Protein AF-A0A0D3KAD7-F1 (afdb_monomer)

pLDDT: mean 73.99, std 17.7, range [33.69, 91.44]

Solvent-accessible surface area (backbone atoms only — not comparable to full-atom values): 9776 Å² total; per-residue (Å²): 141,80,84,82,77,79,78,76,74,82,75,73,72,75,78,64,85,45,67,92,84,60,73,47,59,70,53,26,68,51,25,70,64,47,46,52,48,43,62,60,50,47,58,55,55,64,54,46,54,60,50,39,62,69,48,49,94,42,83,70,30,54,64,51,33,50,49,48,32,52,49,50,31,54,41,50,44,42,51,51,46,45,50,42,71,73,43,37,57,76,78,41,84,50,73,67,55,49,55,50,53,34,59,60,44,41,59,43,31,25,54,68,37,60,70,69,81,88,82,61,99,68,88,74,86,84,71,64,89,55,75,50,72,3,56,52,30,50,49,38,48,46,34,47,74,76,46,82,24,59,61,50,53,56,50,55,72,72,45,79,78,79,82,132

Radius of gyration: 20.78 Å; Cα contacts (8 Å, |Δi|>4): 165; chains: 1; bounding box: 53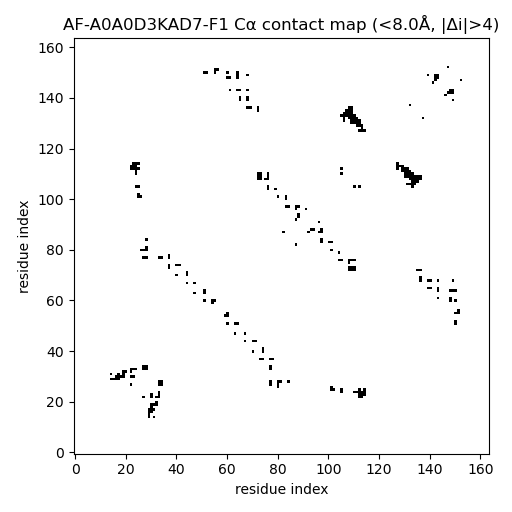×57×66 Å

Mean predicted aligned error: 12.03 Å

Secondary structure (DSSP, 8-state):
------------PPPP---TTS--SSSGGG-HHHHHHHHHHHHHHHHHHHHHHHH-SSTTHHHHHHHHHHHHHHHHHHHHHHHHHHHHHHH---HHHHHHHHHHHHHHH--------SS------SS-SS----HHHHHHHHHHHHSS-HHHHHHHHHSPPPP-

Sequence (164 aa):
MLGRVHARCFRASAPRAGGAHNPEWLAPDHNTWATHINHRIFMPIVYMCPVALVLSPSMLAMPLDLAMGVLIPVHAHCNANMIISDYAHWITKAKWFDTALRMALVPVTGTLTRARPQYASFRFSLIVRAPCPGLTFLGLLNLNLRGPGLTESVKALWRKPAEP

Organism: Emiliania huxleyi (strain CCMP1516) (NCBI:txid280463)

Foldseek 3Di:
DDDDDPPPPPCPDDQDDDPQPDQALLQNVSYPVLVVLLVVLVVLLVVLQVVLLVCPPDPVNLVSLLSCLQSVLSNCSNVVSVVLVVPVCVVPVDPVSSSVSSVVSCQASFDQHQDPPPDDPDPPPPDHDDRNRHPSSVVSVCCSPPNPGPNVVVVVVVDDPDDD

InterPro domains:
  IPR034804 Fumarate reductase/succinate dehydrogenase, transmembrane subunit [G3DSA:1.20.1300.10] (29-159)

Structure (mmCIF, N/CA/C/O backbone):
data_AF-A0A0D3KAD7-F1
#
_entry.id   AF-A0A0D3KAD7-F1
#
loop_
_atom_site.group_PDB
_atom_site.id
_atom_site.type_symbol
_atom_site.label_atom_id
_atom_site.label_alt_id
_atom_site.label_comp_id
_atom_site.label_asym_id
_atom_site.label_entity_id
_atom_site.label_seq_id
_atom_site.pdbx_PDB_ins_code
_atom_site.Cartn_x
_atom_site.Cartn_y
_atom_site.Cartn_z
_atom_site.occupancy
_atom_site.B_iso_or_equiv
_atom_site.auth_seq_id
_atom_site.auth_comp_id
_atom_site.auth_asym_id
_atom_site.auth_atom_id
_atom_site.pdbx_PDB_model_num
ATOM 1 N N . MET A 1 1 ? -12.003 -35.424 -43.581 1.00 45.22 1 MET A N 1
ATOM 2 C CA . MET A 1 1 ? -11.957 -34.087 -42.952 1.00 45.22 1 MET A CA 1
ATOM 3 C C . MET A 1 1 ? -11.691 -34.265 -41.461 1.00 45.22 1 MET A C 1
ATOM 5 O O . MET A 1 1 ? -12.624 -34.546 -40.729 1.00 45.22 1 MET A O 1
ATOM 9 N N . LEU A 1 2 ? -10.438 -34.187 -41.004 1.00 46.06 2 LEU A N 1
ATOM 10 C CA . LEU A 1 2 ? -10.130 -34.122 -39.568 1.00 46.06 2 LEU A CA 1
ATOM 11 C C . LEU A 1 2 ? -9.311 -32.856 -39.317 1.00 46.06 2 LEU A C 1
ATOM 13 O O . LEU A 1 2 ? -8.164 -32.748 -39.751 1.00 46.06 2 LEU A O 1
ATOM 17 N N . GLY A 1 3 ? -9.947 -31.875 -38.678 1.00 45.50 3 GLY A N 1
ATOM 18 C CA . GLY A 1 3 ? -9.338 -30.602 -38.317 1.00 45.50 3 GLY A CA 1
ATOM 19 C C . GLY A 1 3 ? -8.305 -30.792 -37.212 1.00 45.50 3 GLY A C 1
ATOM 20 O O . GLY A 1 3 ? -8.616 -31.289 -36.133 1.00 45.50 3 GLY A O 1
ATOM 21 N N . ARG A 1 4 ? -7.063 -30.383 -37.480 1.00 50.72 4 ARG A N 1
ATOM 22 C CA . ARG A 1 4 ? -6.010 -30.271 -36.468 1.00 50.72 4 ARG A CA 1
ATOM 23 C C . ARG A 1 4 ? -6.355 -29.117 -35.529 1.00 50.72 4 ARG A C 1
ATOM 25 O O . ARG A 1 4 ? -6.196 -27.954 -35.892 1.00 50.72 4 ARG A O 1
ATOM 32 N N . VAL A 1 5 ? -6.811 -29.438 -34.323 1.00 54.53 5 VAL A N 1
ATOM 33 C CA . VAL A 1 5 ? -6.969 -28.462 -33.240 1.00 54.53 5 VAL A CA 1
ATOM 34 C C . VAL A 1 5 ? -5.570 -28.027 -32.798 1.00 54.53 5 VAL A C 1
ATOM 36 O O . VAL A 1 5 ? -4.810 -28.805 -32.229 1.00 54.53 5 VAL A O 1
ATOM 39 N N . HIS A 1 6 ? -5.203 -26.786 -33.119 1.00 53.50 6 HIS A N 1
ATOM 40 C CA . HIS A 1 6 ? -3.957 -26.160 -32.685 1.00 53.50 6 HIS A CA 1
ATOM 41 C C . HIS A 1 6 ? -4.056 -25.866 -31.181 1.00 53.50 6 HIS A C 1
ATOM 43 O O . HIS A 1 6 ? -4.536 -24.809 -30.767 1.00 53.50 6 HIS A O 1
ATOM 49 N N . ALA A 1 7 ? -3.619 -26.813 -30.352 1.00 52.31 7 ALA A N 1
ATOM 50 C CA . ALA A 1 7 ? -3.393 -26.570 -28.936 1.00 52.31 7 ALA A CA 1
ATOM 51 C C . ALA A 1 7 ? -2.232 -25.573 -28.804 1.00 52.31 7 ALA A C 1
ATOM 53 O O . ALA A 1 7 ? -1.058 -25.939 -28.835 1.00 52.31 7 ALA A O 1
ATOM 54 N N . ARG A 1 8 ? -2.553 -24.279 -28.705 1.00 52.31 8 ARG A N 1
ATOM 55 C CA . ARG A 1 8 ? -1.591 -23.277 -28.250 1.00 52.31 8 ARG A CA 1
ATOM 56 C C . ARG A 1 8 ? -1.326 -23.574 -26.782 1.00 52.31 8 ARG A C 1
ATOM 58 O O . ARG A 1 8 ? -2.123 -23.206 -25.927 1.00 52.31 8 ARG A O 1
ATOM 65 N N . CYS A 1 9 ? -0.234 -24.282 -26.502 1.00 50.84 9 CYS A N 1
ATOM 66 C CA . CYS A 1 9 ? 0.282 -24.401 -25.148 1.00 50.84 9 CYS A CA 1
ATOM 67 C C . CYS A 1 9 ? 0.396 -22.987 -24.575 1.00 50.84 9 CYS A C 1
ATOM 69 O O . CYS A 1 9 ? 1.163 -22.173 -25.097 1.00 50.84 9 CYS A O 1
ATOM 71 N N . PHE A 1 10 ? -0.373 -22.693 -23.525 1.00 50.00 10 PHE A N 1
ATOM 72 C CA . PHE A 1 10 ? -0.142 -21.537 -22.672 1.00 50.00 10 PHE A CA 1
ATOM 73 C C . PHE A 1 10 ? 1.257 -21.701 -22.081 1.00 50.00 10 PHE A C 1
ATOM 75 O O . PHE A 1 10 ? 1.461 -22.370 -21.071 1.00 50.00 10 PHE A O 1
ATOM 82 N N . ARG A 1 11 ? 2.260 -21.159 -22.773 1.00 45.81 11 ARG A N 1
ATOM 83 C CA . ARG A 1 11 ? 3.623 -21.083 -22.272 1.00 45.81 11 ARG A CA 1
ATOM 84 C C . ARG A 1 11 ? 3.626 -19.961 -21.243 1.00 45.81 11 ARG A C 1
ATOM 86 O O . ARG A 1 11 ? 3.928 -18.820 -21.572 1.00 45.81 11 ARG A O 1
ATOM 93 N N . ALA A 1 12 ? 3.248 -20.288 -20.010 1.00 47.03 12 ALA A N 1
ATOM 94 C CA . ALA A 1 12 ? 3.617 -19.471 -18.869 1.00 47.03 12 ALA A CA 1
ATOM 95 C C . ALA A 1 12 ? 5.149 -19.461 -18.840 1.00 47.03 12 ALA A C 1
ATOM 97 O O . ALA A 1 12 ? 5.788 -20.482 -18.583 1.00 47.03 12 ALA A O 1
ATOM 98 N N . SER A 1 13 ? 5.742 -18.343 -19.249 1.00 49.62 13 SER A N 1
ATOM 99 C CA . SER A 1 13 ? 7.180 -18.127 -19.157 1.00 49.62 13 SER A CA 1
ATOM 100 C C . SER A 1 13 ? 7.598 -18.407 -17.719 1.00 49.62 13 SER A C 1
ATOM 102 O O . SER A 1 13 ? 7.028 -17.823 -16.798 1.00 49.62 13 SER A O 1
ATOM 104 N N . ALA A 1 14 ? 8.563 -19.306 -17.514 1.00 47.66 14 ALA A N 1
ATOM 105 C CA . ALA A 1 14 ? 9.131 -19.503 -16.189 1.00 47.66 14 ALA A CA 1
ATOM 106 C C . ALA A 1 14 ? 9.616 -18.138 -15.660 1.00 47.66 14 ALA A C 1
ATOM 108 O O . ALA A 1 14 ? 10.237 -17.391 -16.431 1.00 47.66 14 ALA A O 1
ATOM 109 N N . PRO A 1 15 ? 9.322 -17.780 -14.397 1.00 46.69 15 PRO A N 1
ATOM 110 C CA . PRO A 1 15 ? 9.790 -16.525 -13.830 1.00 46.69 15 PRO A CA 1
ATOM 111 C C . PRO A 1 15 ? 11.312 -16.452 -13.983 1.00 46.69 15 PRO A C 1
ATOM 113 O O . PRO A 1 15 ? 12.026 -17.409 -13.673 1.00 46.69 15 PRO A O 1
ATOM 116 N N . ARG A 1 16 ? 11.815 -15.332 -14.520 1.00 49.78 16 ARG A N 1
ATOM 117 C CA . ARG A 1 16 ? 13.259 -15.075 -14.574 1.00 49.78 16 ARG A CA 1
ATOM 118 C C . ARG A 1 16 ? 13.782 -15.182 -13.146 1.00 49.78 16 ARG A C 1
ATOM 120 O O . ARG A 1 16 ? 13.270 -14.503 -12.265 1.00 49.78 16 ARG A O 1
ATOM 127 N N . ALA A 1 17 ? 14.772 -16.041 -12.924 1.00 43.97 17 ALA A N 1
ATOM 128 C CA . ALA A 1 17 ? 15.380 -16.237 -11.616 1.00 43.97 17 ALA A CA 1
ATOM 129 C C . ALA A 1 17 ? 16.112 -14.955 -11.169 1.00 43.97 17 ALA A C 1
ATOM 131 O O . ALA A 1 17 ? 17.312 -14.802 -11.389 1.00 43.97 17 ALA A O 1
ATOM 132 N N . GLY A 1 18 ? 15.383 -14.011 -10.570 1.00 48.97 18 GLY A N 1
ATOM 133 C CA . GLY A 1 18 ? 15.955 -12.979 -9.713 1.00 48.97 18 GLY A CA 1
ATOM 134 C C . GLY A 1 18 ? 16.573 -13.653 -8.488 1.00 48.97 18 GLY A C 1
ATOM 135 O O . GLY A 1 18 ? 16.012 -14.614 -7.963 1.00 48.97 18 GLY A O 1
ATOM 136 N N . GLY A 1 19 ? 17.764 -13.214 -8.072 1.00 50.41 19 GLY A N 1
ATOM 137 C CA . GLY A 1 19 ? 18.551 -13.871 -7.024 1.00 50.41 19 GLY A CA 1
ATOM 138 C C . GLY A 1 19 ? 17.723 -14.176 -5.770 1.00 50.41 19 GLY A C 1
ATOM 139 O O . GLY A 1 19 ? 17.263 -13.262 -5.091 1.00 50.41 19 GLY A O 1
ATOM 140 N N . ALA A 1 20 ? 17.580 -15.467 -5.458 1.00 50.97 20 ALA A N 1
ATOM 141 C CA . ALA A 1 20 ? 16.603 -16.058 -4.535 1.00 50.97 20 ALA A CA 1
ATOM 142 C C . ALA A 1 20 ? 16.617 -15.560 -3.070 1.00 50.97 20 ALA A C 1
ATOM 144 O O . ALA A 1 20 ? 15.803 -16.006 -2.266 1.00 50.97 20 ALA A O 1
ATOM 145 N N . HIS A 1 21 ? 17.526 -14.655 -2.698 1.00 51.41 21 HIS A N 1
ATOM 146 C CA . HIS A 1 21 ? 17.783 -14.300 -1.299 1.00 51.41 21 HIS A CA 1
ATOM 147 C C . HIS A 1 21 ? 17.798 -12.798 -0.988 1.00 51.41 21 HIS A C 1
ATOM 149 O O . HIS A 1 21 ? 17.890 -12.444 0.183 1.00 51.41 21 HIS A O 1
ATOM 155 N N . ASN A 1 22 ? 17.682 -11.906 -1.981 1.00 50.91 22 ASN A N 1
ATOM 156 C CA . ASN A 1 22 ? 17.673 -10.460 -1.732 1.00 50.91 22 ASN A CA 1
ATOM 157 C C . ASN A 1 22 ? 16.380 -9.826 -2.253 1.00 50.91 22 ASN A C 1
ATOM 159 O O . ASN A 1 22 ? 16.060 -9.997 -3.430 1.00 50.91 22 ASN A O 1
ATOM 163 N N . PRO A 1 23 ? 15.645 -9.065 -1.429 1.00 53.69 23 PRO A N 1
ATOM 164 C CA . PRO A 1 23 ? 14.466 -8.373 -1.908 1.00 53.69 23 PRO A CA 1
ATOM 165 C C . PRO A 1 23 ? 14.857 -7.174 -2.768 1.00 53.69 23 PRO A C 1
ATOM 167 O O . PRO A 1 23 ? 15.295 -6.133 -2.275 1.00 53.69 23 PRO A O 1
ATOM 170 N N . GLU A 1 24 ? 14.718 -7.339 -4.079 1.00 68.56 24 GLU A N 1
ATOM 171 C CA . GLU A 1 24 ? 14.723 -6.232 -5.024 1.00 68.56 24 GLU A CA 1
ATOM 172 C C . GLU A 1 24 ? 13.353 -5.552 -4.999 1.00 68.56 24 GLU A C 1
ATOM 174 O O . GLU A 1 24 ? 12.391 -6.002 -5.610 1.00 68.56 24 GLU A O 1
ATOM 179 N N . TRP A 1 25 ? 13.266 -4.460 -4.248 1.00 69.12 25 TRP A N 1
ATOM 180 C CA . TRP A 1 25 ? 12.035 -3.684 -4.099 1.00 69.12 25 TRP A CA 1
ATOM 181 C C . TRP A 1 25 ? 11.779 -2.710 -5.253 1.00 69.12 25 TRP A C 1
ATOM 183 O O . TRP A 1 25 ? 10.749 -2.061 -5.280 1.00 69.12 25 TRP A O 1
ATOM 193 N N . LEU A 1 26 ? 12.696 -2.586 -6.215 1.00 75.56 26 LEU A N 1
ATOM 194 C CA . LEU A 1 26 ? 12.417 -1.816 -7.428 1.00 75.56 26 LEU A CA 1
ATOM 195 C C . LEU A 1 26 ? 11.555 -2.613 -8.420 1.00 75.56 26 LEU A C 1
ATOM 197 O O . LEU A 1 26 ? 10.747 -2.035 -9.137 1.00 75.56 26 LEU A O 1
ATOM 201 N N . ALA A 1 27 ? 11.728 -3.935 -8.450 1.00 75.31 27 ALA A N 1
ATOM 202 C CA . ALA A 1 27 ? 10.994 -4.850 -9.317 1.00 75.31 27 ALA A CA 1
ATOM 203 C C . ALA A 1 27 ? 10.572 -6.118 -8.541 1.00 75.31 27 ALA A C 1
ATOM 205 O O . ALA A 1 27 ? 11.042 -7.219 -8.840 1.00 75.31 27 ALA A O 1
ATOM 206 N N . PRO A 1 28 ? 9.716 -5.985 -7.507 1.00 72.50 28 PRO A N 1
ATOM 207 C CA . PRO A 1 28 ? 9.330 -7.096 -6.631 1.00 72.50 28 PRO A CA 1
ATOM 208 C C . PRO A 1 28 ? 8.588 -8.225 -7.368 1.00 72.50 28 PRO A C 1
ATOM 210 O O . PRO A 1 28 ? 8.681 -9.384 -6.976 1.00 72.50 28 PRO A O 1
ATOM 213 N N . ASP A 1 29 ? 7.904 -7.911 -8.462 1.00 77.88 29 ASP A N 1
ATOM 214 C CA . ASP A 1 29 ? 7.226 -8.838 -9.377 1.00 77.88 29 ASP A CA 1
ATOM 215 C C . ASP A 1 29 ? 8.187 -9.790 -10.113 1.00 77.88 29 ASP A C 1
ATOM 217 O O . ASP A 1 29 ? 7.796 -10.877 -10.531 1.00 77.88 29 ASP A O 1
ATOM 221 N N . HIS A 1 30 ? 9.468 -9.432 -10.219 1.00 77.44 30 HIS A N 1
ATOM 222 C CA . HIS A 1 30 ? 10.502 -10.286 -10.811 1.00 77.44 30 HIS A CA 1
ATOM 223 C C . HIS A 1 30 ? 11.181 -11.201 -9.777 1.00 77.44 30 HIS A C 1
ATOM 225 O O . HIS A 1 30 ? 12.075 -11.979 -10.118 1.00 77.44 30 HIS A O 1
ATOM 231 N N . ASN A 1 31 ? 10.762 -11.122 -8.510 1.00 74.88 31 ASN A N 1
ATOM 232 C CA . ASN A 1 31 ? 11.310 -11.891 -7.405 1.00 74.88 31 ASN A CA 1
ATOM 233 C C . ASN A 1 31 ? 10.235 -12.792 -6.780 1.00 74.88 31 ASN A C 1
ATOM 235 O O . ASN A 1 31 ? 9.208 -12.333 -6.270 1.00 74.88 31 ASN A O 1
ATOM 239 N N . THR A 1 32 ? 10.506 -14.096 -6.749 1.00 75.56 32 THR A N 1
ATOM 240 C CA . THR A 1 32 ? 9.605 -15.092 -6.155 1.00 75.56 32 THR A CA 1
ATOM 241 C C . THR A 1 32 ? 9.360 -14.821 -4.674 1.00 75.56 32 THR A C 1
ATOM 243 O O . THR A 1 32 ? 8.232 -14.949 -4.205 1.00 75.56 32 THR A O 1
ATOM 246 N N . TRP A 1 33 ? 10.375 -14.371 -3.934 1.00 73.31 33 TRP A N 1
ATOM 247 C CA . TRP A 1 33 ? 10.251 -14.081 -2.507 1.00 73.31 33 TRP A CA 1
ATOM 248 C C . TRP A 1 33 ? 9.291 -12.921 -2.226 1.00 73.31 33 TRP A C 1
ATOM 250 O O . TRP A 1 33 ? 8.415 -13.036 -1.368 1.00 73.31 33 TRP A O 1
ATOM 260 N N . ALA A 1 34 ? 9.415 -11.820 -2.971 1.00 75.00 34 ALA A N 1
ATOM 261 C CA . ALA A 1 34 ? 8.550 -10.653 -2.797 1.00 75.00 34 ALA A CA 1
ATOM 262 C C . ALA A 1 34 ? 7.101 -10.966 -3.211 1.00 75.00 34 ALA A C 1
ATOM 264 O O . ALA A 1 34 ? 6.159 -10.558 -2.529 1.00 75.00 34 ALA A O 1
ATOM 265 N N . THR A 1 35 ? 6.923 -11.790 -4.247 1.00 80.81 35 THR A N 1
ATOM 266 C CA . THR A 1 35 ? 5.612 -12.316 -4.655 1.00 80.81 35 THR A CA 1
ATOM 267 C C . THR A 1 35 ? 4.999 -13.216 -3.573 1.00 80.81 35 THR A C 1
ATOM 269 O O . THR A 1 35 ? 3.824 -13.078 -3.232 1.00 80.81 35 THR A O 1
ATOM 272 N N . HIS A 1 36 ? 5.790 -14.094 -2.946 1.00 83.19 36 HIS A N 1
ATOM 273 C CA . HIS A 1 36 ? 5.322 -14.910 -1.821 1.00 83.19 36 HIS A CA 1
ATOM 274 C C . HIS A 1 36 ? 4.917 -14.068 -0.611 1.00 83.19 36 HIS A C 1
ATOM 276 O O . HIS A 1 36 ? 3.912 -14.377 0.029 1.00 83.19 36 HIS A O 1
ATOM 282 N N . ILE A 1 37 ? 5.659 -13.003 -0.295 1.00 83.31 37 ILE A N 1
ATOM 283 C CA . ILE A 1 37 ? 5.252 -12.057 0.748 1.00 83.31 37 ILE A CA 1
ATOM 284 C C . ILE A 1 37 ? 3.932 -11.401 0.387 1.00 83.31 37 ILE A C 1
ATOM 286 O O . ILE A 1 37 ? 3.044 -11.397 1.232 1.00 83.31 37 ILE A O 1
ATOM 290 N N . ASN A 1 38 ? 3.768 -10.932 -0.852 1.00 86.31 38 ASN A N 1
ATOM 291 C CA . ASN A 1 38 ? 2.523 -10.315 -1.303 1.00 86.31 38 ASN A CA 1
ATOM 292 C C . ASN A 1 38 ? 1.304 -11.233 -1.087 1.00 86.31 38 ASN A C 1
ATOM 294 O O . ASN A 1 38 ? 0.284 -10.805 -0.550 1.00 86.31 38 ASN A O 1
ATOM 298 N N . HIS A 1 39 ? 1.425 -12.520 -1.422 1.00 88.56 39 HIS A N 1
ATOM 299 C CA . HIS A 1 39 ? 0.349 -13.486 -1.183 1.00 88.56 39 HIS A CA 1
ATOM 300 C C . HIS A 1 39 ? 0.121 -13.788 0.302 1.00 88.56 39 HIS A C 1
ATOM 302 O O . HIS A 1 39 ? -1.018 -13.990 0.722 1.00 88.56 39 HIS A O 1
ATOM 308 N N . ARG A 1 40 ? 1.182 -13.807 1.116 1.00 88.50 40 ARG A N 1
ATOM 309 C CA . ARG A 1 40 ? 1.075 -14.076 2.558 1.00 88.50 40 ARG A CA 1
ATOM 310 C C . ARG A 1 40 ? 0.463 -12.916 3.332 1.00 88.50 40 ARG A C 1
ATOM 312 O O . ARG A 1 40 ? -0.276 -13.180 4.270 1.00 88.50 40 ARG A O 1
ATOM 319 N N . ILE A 1 41 ? 0.751 -11.667 2.961 1.00 87.62 41 ILE A N 1
ATOM 320 C CA . ILE A 1 41 ? 0.207 -10.478 3.641 1.00 87.62 41 ILE A CA 1
ATOM 321 C C . ILE A 1 41 ? -1.241 -10.178 3.247 1.00 87.62 41 ILE A C 1
ATOM 323 O O . ILE A 1 41 ? -1.957 -9.556 4.026 1.00 87.62 41 ILE A O 1
ATOM 327 N N . PHE A 1 42 ? -1.691 -10.657 2.084 1.00 89.50 42 PHE A N 1
ATOM 328 C CA . PHE A 1 42 ? -3.066 -10.472 1.624 1.00 89.50 42 PHE A CA 1
ATOM 329 C C . PHE A 1 42 ? -4.096 -11.038 2.612 1.00 89.50 42 PHE A C 1
ATOM 331 O O . PHE A 1 42 ? -5.034 -10.340 2.985 1.00 89.50 42 PHE A O 1
ATOM 338 N N . MET A 1 43 ? -3.899 -12.274 3.085 1.00 90.25 43 MET A N 1
ATOM 339 C CA . MET A 1 43 ? -4.840 -12.915 4.012 1.00 90.25 43 MET A CA 1
ATOM 340 C C . MET A 1 43 ? -4.999 -12.123 5.324 1.00 90.25 43 MET A C 1
ATOM 342 O O . MET A 1 43 ? -6.129 -11.779 5.663 1.00 90.25 43 MET A O 1
ATOM 346 N N . PRO A 1 44 ? -3.918 -11.749 6.040 1.00 89.94 44 PRO A N 1
ATOM 347 C CA . PRO A 1 44 ? -4.003 -10.847 7.181 1.00 89.94 44 PRO A CA 1
ATOM 348 C C . PRO A 1 44 ? -4.743 -9.547 6.881 1.00 89.94 44 PRO A C 1
ATOM 350 O O . PRO A 1 44 ? -5.615 -9.199 7.659 1.00 89.94 44 PRO A O 1
ATOM 353 N N . ILE A 1 45 ? -4.463 -8.856 5.769 1.00 89.88 45 ILE A N 1
ATOM 354 C CA . ILE A 1 45 ? -5.160 -7.600 5.432 1.00 89.88 45 ILE A CA 1
ATOM 355 C C . ILE A 1 45 ? -6.674 -7.834 5.343 1.00 89.88 45 ILE A C 1
ATOM 357 O O . ILE A 1 45 ? -7.446 -7.109 5.967 1.00 89.88 45 ILE A O 1
ATOM 361 N N . VAL A 1 46 ? -7.094 -8.887 4.635 1.00 91.44 46 VAL A N 1
ATOM 362 C CA . VAL A 1 46 ? -8.513 -9.238 4.470 1.00 91.44 46 VAL A CA 1
ATOM 363 C C . VAL A 1 46 ? -9.191 -9.524 5.807 1.00 91.44 46 VAL A C 1
ATOM 365 O O . VAL A 1 46 ? -10.310 -9.066 6.018 1.00 91.44 46 VAL A O 1
ATOM 368 N N . TYR A 1 47 ? -8.539 -10.251 6.717 1.00 90.00 47 TYR A N 1
ATOM 369 C CA . TYR A 1 47 ? -9.121 -10.577 8.024 1.00 90.00 47 TYR A CA 1
ATOM 370 C C . TYR A 1 47 ? -9.004 -9.436 9.041 1.00 90.00 47 TYR A C 1
ATOM 372 O O . TYR A 1 47 ? -9.875 -9.287 9.894 1.00 90.00 47 TYR A O 1
ATOM 380 N N . MET A 1 48 ? -7.969 -8.602 8.952 1.00 88.38 48 MET A N 1
ATOM 381 C CA . MET A 1 48 ? -7.770 -7.464 9.848 1.00 88.38 48 MET A CA 1
ATOM 382 C C . MET A 1 48 ? -8.835 -6.388 9.640 1.00 88.38 48 MET A C 1
ATOM 384 O O . MET A 1 48 ? -9.282 -5.811 10.623 1.00 88.38 48 MET A O 1
ATOM 388 N N . CYS A 1 49 ? -9.306 -6.162 8.409 1.00 87.44 49 CYS A N 1
ATOM 389 C CA . CYS A 1 49 ? -10.353 -5.175 8.129 1.00 87.44 49 CYS A CA 1
ATOM 390 C C . CYS A 1 49 ? -11.666 -5.406 8.916 1.00 87.44 49 CYS A C 1
ATOM 392 O O . CYS A 1 49 ? -12.073 -4.503 9.650 1.00 87.44 49 CYS A O 1
ATOM 394 N N . PRO A 1 50 ? -12.346 -6.570 8.834 1.00 89.69 50 PRO A N 1
ATOM 395 C CA . PRO A 1 50 ? -13.564 -6.807 9.608 1.00 89.69 50 PRO A CA 1
ATOM 396 C C . PRO A 1 50 ? -13.285 -6.872 11.113 1.00 89.69 50 PRO A C 1
ATOM 398 O O . PRO A 1 50 ? -14.084 -6.368 11.899 1.00 89.69 50 PRO A O 1
ATOM 401 N N . VAL A 1 51 ? -12.138 -7.425 11.528 1.00 88.75 51 VAL A N 1
ATOM 402 C CA . VAL A 1 51 ? -11.741 -7.465 12.944 1.00 88.75 51 VAL A CA 1
ATOM 403 C C . VAL A 1 51 ? -11.580 -6.050 13.505 1.00 88.75 51 VAL A C 1
ATOM 405 O O . VAL A 1 51 ? -12.060 -5.772 14.601 1.00 88.75 51 VAL A O 1
ATOM 408 N N . ALA A 1 52 ? -10.993 -5.128 12.741 1.00 86.38 52 ALA A N 1
ATOM 409 C CA . ALA A 1 52 ? -10.831 -3.740 13.155 1.00 86.38 52 ALA A CA 1
ATOM 410 C C . ALA A 1 52 ? -12.174 -3.027 13.287 1.00 86.38 52 ALA A C 1
ATOM 412 O O . ALA A 1 52 ? -12.422 -2.341 14.280 1.00 86.38 52 ALA A O 1
ATOM 413 N N . LEU A 1 53 ? -13.083 -3.259 12.338 1.00 85.31 53 LEU A N 1
ATOM 414 C CA . LEU A 1 53 ? -14.430 -2.704 12.392 1.00 85.31 53 LEU A CA 1
ATOM 415 C C . LEU A 1 53 ? -15.224 -3.199 13.603 1.00 85.31 53 LEU A C 1
ATOM 417 O O . LEU A 1 53 ? -15.955 -2.407 14.189 1.00 85.31 53 LEU A O 1
ATOM 421 N N . VAL A 1 54 ? -15.081 -4.460 14.012 1.00 87.12 54 VAL A N 1
ATOM 422 C CA . VAL A 1 54 ? -15.765 -4.976 15.211 1.00 87.12 54 VAL A CA 1
ATOM 423 C C . VAL A 1 54 ? -15.125 -4.442 16.490 1.00 87.12 54 VAL A C 1
ATOM 425 O O . VAL A 1 54 ? -15.832 -4.070 17.421 1.00 87.12 54 VAL A O 1
ATOM 428 N N . LEU A 1 55 ? -13.794 -4.378 16.539 1.00 84.56 55 LEU A N 1
ATOM 429 C CA . LEU A 1 55 ? -13.078 -3.982 17.748 1.00 84.56 55 LEU A CA 1
ATOM 430 C C . LEU A 1 55 ? -13.127 -2.477 18.024 1.00 84.56 55 LEU A C 1
ATOM 432 O O . LEU A 1 55 ? -12.846 -2.088 19.150 1.00 84.56 55 LEU A O 1
ATOM 436 N N . SER A 1 56 ? -13.450 -1.610 17.063 1.00 81.50 56 SER A N 1
ATOM 437 C CA . SER A 1 56 ? -13.489 -0.163 17.327 1.00 81.50 56 SER A CA 1
ATOM 438 C C . SER A 1 56 ? -14.848 0.305 17.905 1.00 81.50 56 SER A C 1
ATOM 440 O O . SER A 1 56 ? -15.893 -0.128 17.407 1.00 81.50 56 SER A O 1
ATOM 442 N N . PRO A 1 57 ? -14.876 1.234 18.883 1.00 73.56 57 PRO A N 1
ATOM 443 C CA . PRO A 1 57 ? -13.728 1.904 19.498 1.00 73.56 57 PRO A CA 1
ATOM 444 C C . PRO A 1 57 ? -13.153 1.082 20.669 1.00 73.56 57 PRO A C 1
ATOM 446 O O . PRO A 1 57 ? -13.798 0.911 21.699 1.00 73.56 57 PRO A O 1
ATOM 449 N N . SER A 1 58 ? -11.920 0.585 20.540 1.00 77.06 58 SER A N 1
ATOM 450 C CA . SER A 1 58 ? -11.185 -0.049 21.645 1.00 77.06 58 SER A CA 1
ATOM 451 C C . SER A 1 58 ? -9.689 0.226 21.539 1.00 77.06 58 SER A C 1
ATOM 453 O O . SER A 1 58 ? -9.171 0.511 20.460 1.00 77.06 58 SER A O 1
ATOM 455 N N . MET A 1 59 ? -8.970 0.076 22.654 1.00 72.31 59 MET A N 1
ATOM 456 C CA . MET A 1 59 ? -7.506 0.192 22.687 1.00 72.31 59 MET A CA 1
ATOM 457 C C . MET A 1 59 ? -6.797 -0.846 21.796 1.00 72.31 59 MET A C 1
ATOM 459 O O . MET A 1 59 ? -5.655 -0.623 21.402 1.00 72.31 59 MET A O 1
ATOM 463 N N . LEU A 1 60 ? -7.468 -1.952 21.440 1.00 79.75 60 LEU A N 1
ATOM 464 C CA . LEU A 1 60 ? -6.950 -2.955 20.502 1.00 79.75 60 LEU A CA 1
ATOM 465 C C . LEU A 1 60 ? -7.010 -2.502 19.036 1.00 79.75 60 LEU A C 1
ATOM 467 O O . LEU A 1 60 ? -6.330 -3.092 18.197 1.00 79.75 60 LEU A O 1
ATOM 471 N N . ALA A 1 61 ? -7.773 -1.454 18.714 1.00 80.56 61 ALA A N 1
ATOM 472 C CA . ALA A 1 61 ? -7.805 -0.906 17.361 1.00 80.56 61 ALA A CA 1
ATOM 473 C C . ALA A 1 61 ? -6.462 -0.261 16.975 1.00 80.56 61 ALA A C 1
ATOM 475 O O . ALA A 1 61 ? -6.047 -0.374 15.831 1.00 80.56 61 ALA A O 1
ATOM 476 N N . MET A 1 62 ? -5.724 0.326 17.926 1.00 85.75 62 MET A N 1
ATOM 477 C CA . MET A 1 62 ? -4.436 0.985 17.662 1.00 85.75 62 MET A CA 1
ATOM 478 C C . MET A 1 62 ? -3.334 0.039 17.137 1.00 85.75 62 MET A C 1
ATOM 480 O O . MET A 1 62 ? -2.755 0.341 16.090 1.00 85.75 62 MET A O 1
ATOM 484 N N . PRO A 1 63 ? -3.034 -1.119 17.767 1.00 86.44 63 PRO A N 1
ATOM 485 C CA . PRO A 1 63 ? -2.045 -2.052 17.219 1.00 86.44 63 PRO A CA 1
ATOM 486 C C . PRO A 1 63 ? -2.486 -2.653 15.880 1.00 86.44 63 PRO A C 1
ATOM 488 O O . PRO A 1 63 ? -1.649 -2.928 15.020 1.00 86.44 63 PRO A O 1
ATOM 491 N N . LEU A 1 64 ? -3.793 -2.830 15.683 1.00 89.19 64 LEU A N 1
ATOM 492 C CA . LEU A 1 64 ? -4.354 -3.335 14.437 1.00 89.19 64 LEU A CA 1
ATOM 493 C C . LEU A 1 64 ? -4.231 -2.312 13.299 1.00 89.19 64 LEU A C 1
ATOM 495 O O . LEU A 1 64 ? -3.797 -2.655 12.201 1.00 89.19 64 LEU A O 1
ATOM 499 N N . ASP A 1 65 ? -4.517 -1.045 13.589 1.00 88.19 65 ASP A N 1
ATOM 500 C CA . ASP A 1 65 ? -4.331 0.080 12.678 1.00 88.19 65 ASP A CA 1
ATOM 501 C C . ASP A 1 65 ? -2.8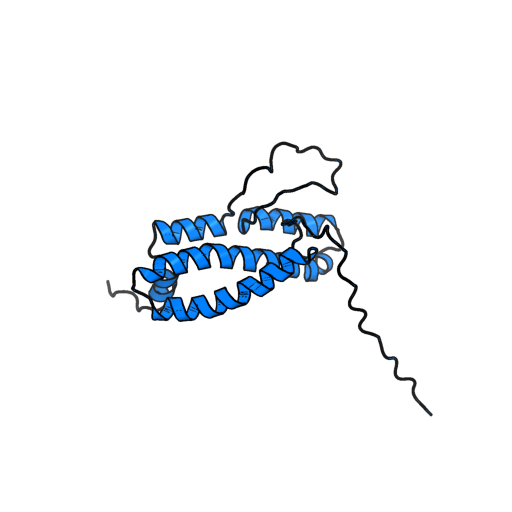52 0.264 12.323 1.00 88.19 65 ASP A C 1
ATOM 503 O O . ASP A 1 65 ? -2.521 0.481 11.156 1.00 88.19 65 ASP A O 1
ATOM 507 N N . LEU A 1 66 ? -1.939 0.104 13.287 1.00 89.75 66 LEU A N 1
ATOM 508 C CA . LEU A 1 66 ? -0.499 0.134 13.028 1.00 89.75 66 LEU A CA 1
ATOM 509 C C . LEU A 1 66 ? -0.066 -1.019 12.112 1.00 89.75 66 LEU A C 1
ATOM 511 O O . LEU A 1 66 ? 0.683 -0.789 11.163 1.00 89.75 66 LEU A O 1
ATOM 515 N N . ALA A 1 67 ? -0.564 -2.237 12.350 1.00 89.62 67 ALA A N 1
ATOM 516 C CA . ALA A 1 67 ? -0.273 -3.394 11.505 1.00 89.62 67 ALA A CA 1
ATOM 517 C C . ALA A 1 67 ? -0.767 -3.181 10.065 1.00 89.62 67 ALA A C 1
ATOM 519 O O . ALA A 1 67 ? 0.002 -3.350 9.116 1.00 89.62 67 ALA A O 1
ATOM 520 N N . MET A 1 68 ? -2.011 -2.730 9.887 1.00 89.62 68 MET A N 1
ATOM 521 C CA . MET A 1 68 ? -2.553 -2.377 8.570 1.00 89.62 68 MET A CA 1
ATOM 522 C C . MET A 1 68 ? -1.775 -1.224 7.920 1.00 89.62 68 MET A C 1
ATOM 524 O O . MET A 1 68 ? -1.519 -1.263 6.718 1.00 89.62 68 MET A O 1
ATOM 528 N N . GLY A 1 69 ? -1.309 -0.257 8.715 1.00 87.56 69 GLY A N 1
ATOM 529 C CA . GLY A 1 69 ? -0.452 0.846 8.277 1.00 87.56 69 GLY A CA 1
ATOM 530 C C . GLY A 1 69 ? 0.874 0.406 7.649 1.00 87.56 69 GLY A C 1
ATOM 531 O O . GLY A 1 69 ? 1.428 1.139 6.835 1.00 87.56 69 GLY A O 1
ATOM 532 N N . VAL A 1 70 ? 1.360 -0.800 7.967 1.00 86.81 70 VAL A N 1
ATOM 533 C CA . VAL A 1 70 ? 2.546 -1.406 7.335 1.00 86.81 70 VAL A CA 1
ATOM 534 C C . VAL A 1 70 ? 2.163 -2.353 6.199 1.00 86.81 70 VAL A C 1
ATOM 536 O O . VAL A 1 70 ? 2.759 -2.310 5.122 1.00 86.81 70 VAL A O 1
ATOM 539 N N . LEU A 1 71 ? 1.170 -3.217 6.422 1.00 88.06 71 LEU A N 1
ATOM 540 C CA . LEU A 1 71 ? 0.802 -4.268 5.473 1.00 88.06 71 LEU 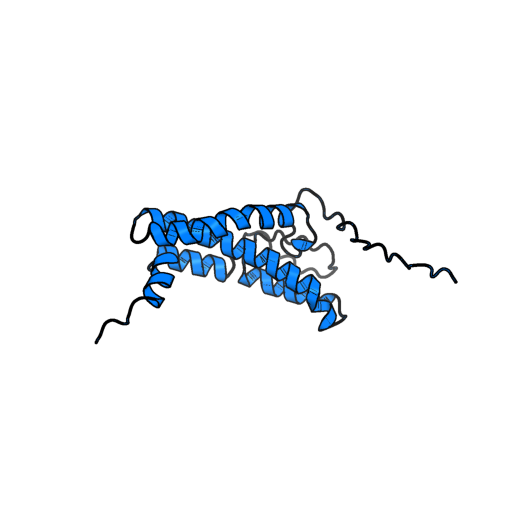A CA 1
ATOM 541 C C . LEU A 1 71 ? 0.190 -3.701 4.185 1.00 88.06 71 LEU A C 1
ATOM 543 O O . LEU A 1 71 ? 0.521 -4.179 3.099 1.00 88.06 71 LEU A O 1
ATOM 547 N N . ILE A 1 72 ? -0.652 -2.665 4.290 1.00 89.31 72 ILE A N 1
ATOM 548 C CA . ILE A 1 72 ? -1.315 -2.044 3.135 1.00 89.31 72 ILE A CA 1
ATOM 549 C C . ILE A 1 72 ? -0.287 -1.433 2.167 1.00 89.31 72 ILE A C 1
ATOM 551 O O . ILE A 1 72 ? -0.335 -1.790 0.988 1.00 89.31 72 ILE A O 1
ATOM 555 N N . PRO A 1 73 ? 0.679 -0.590 2.596 1.00 88.19 73 PRO A N 1
ATOM 556 C CA . PRO A 1 73 ? 1.707 -0.074 1.691 1.00 88.19 73 PRO A CA 1
ATOM 557 C C . PRO A 1 73 ? 2.550 -1.160 1.018 1.00 88.19 73 PRO A C 1
ATOM 559 O O . PRO A 1 73 ? 2.832 -1.051 -0.173 1.00 88.19 73 PRO A O 1
ATOM 562 N N . VAL A 1 74 ? 2.919 -2.227 1.740 1.00 84.44 74 VAL A N 1
ATOM 563 C CA . VAL A 1 74 ? 3.709 -3.333 1.167 1.00 84.44 74 VAL A CA 1
ATOM 564 C C . VAL A 1 74 ? 2.906 -4.087 0.101 1.00 84.44 74 VAL A C 1
ATOM 566 O O . VAL A 1 74 ? 3.427 -4.345 -0.984 1.00 84.44 74 VAL A O 1
ATOM 569 N N . HIS A 1 75 ? 1.635 -4.397 0.370 1.00 88.19 75 HIS A N 1
ATOM 570 C CA . HIS A 1 75 ? 0.743 -5.046 -0.596 1.00 88.19 75 HIS A CA 1
ATOM 571 C C . HIS A 1 75 ? 0.497 -4.166 -1.828 1.00 88.19 75 HIS A C 1
ATOM 573 O O . HIS A 1 75 ? 0.638 -4.618 -2.966 1.00 88.19 75 HIS A O 1
ATOM 579 N N . ALA A 1 76 ? 0.201 -2.882 -1.605 1.00 88.81 76 ALA A N 1
ATOM 580 C CA . ALA A 1 76 ? -0.009 -1.908 -2.668 1.00 88.81 76 ALA A CA 1
ATOM 581 C C . ALA A 1 76 ? 1.243 -1.730 -3.537 1.00 88.81 76 ALA A C 1
ATOM 583 O O . ALA A 1 76 ? 1.130 -1.663 -4.757 1.00 88.81 76 ALA A O 1
ATOM 584 N N . HIS A 1 77 ? 2.436 -1.715 -2.938 1.00 87.50 77 HIS A N 1
ATOM 585 C CA . HIS A 1 77 ? 3.695 -1.602 -3.668 1.00 87.50 77 HIS A CA 1
ATOM 586 C C . HIS A 1 77 ? 3.934 -2.789 -4.609 1.00 87.50 77 HIS A C 1
ATOM 588 O O . HIS A 1 77 ? 4.243 -2.591 -5.786 1.00 87.50 77 HIS A O 1
ATOM 594 N N . CYS A 1 78 ? 3.785 -4.022 -4.115 1.00 86.81 78 CYS A N 1
ATOM 595 C CA . CYS A 1 78 ? 3.966 -5.217 -4.939 1.00 86.81 78 CYS A CA 1
ATOM 596 C C . CYS A 1 78 ? 2.951 -5.259 -6.090 1.00 86.81 78 CYS A C 1
ATOM 598 O O . CYS A 1 78 ? 3.346 -5.447 -7.239 1.00 86.81 78 CYS A O 1
ATOM 600 N N . ASN A 1 79 ? 1.670 -5.003 -5.812 1.00 89.19 79 ASN A N 1
ATOM 601 C CA . ASN A 1 79 ? 0.628 -5.017 -6.841 1.00 89.19 79 ASN A CA 1
ATOM 602 C C . ASN A 1 79 ? 0.784 -3.881 -7.859 1.00 89.19 79 ASN A C 1
ATOM 604 O O . ASN A 1 79 ? 0.577 -4.096 -9.049 1.00 89.19 79 ASN A O 1
ATOM 608 N N . ALA A 1 80 ? 1.181 -2.680 -7.432 1.00 89.38 80 ALA A N 1
ATOM 609 C CA . ALA A 1 80 ? 1.421 -1.573 -8.353 1.00 89.38 80 ALA A CA 1
ATOM 610 C C . ALA A 1 80 ? 2.577 -1.881 -9.317 1.00 89.38 80 ALA A C 1
ATOM 612 O O . ALA A 1 80 ? 2.487 -1.557 -10.497 1.00 89.38 80 ALA A O 1
ATOM 613 N N . ASN A 1 81 ? 3.621 -2.577 -8.859 1.00 88.62 81 ASN A N 1
ATOM 614 C CA . ASN A 1 81 ? 4.682 -3.064 -9.742 1.00 88.62 81 ASN A CA 1
ATOM 615 C C . ASN A 1 81 ? 4.184 -4.106 -10.758 1.00 88.62 81 ASN A C 1
ATOM 617 O O . ASN A 1 81 ? 4.611 -4.056 -11.908 1.00 88.62 81 ASN A O 1
ATOM 621 N N . MET A 1 82 ? 3.258 -4.992 -10.369 1.00 88.62 82 MET A N 1
ATOM 622 C CA . MET A 1 82 ? 2.619 -5.942 -11.296 1.00 88.62 82 MET A CA 1
ATOM 623 C C . MET A 1 82 ? 1.748 -5.224 -12.341 1.00 88.62 82 MET A C 1
ATOM 625 O O . MET A 1 82 ? 1.748 -5.573 -13.516 1.00 88.62 82 MET A O 1
ATOM 629 N N . ILE A 1 83 ? 1.052 -4.153 -11.949 1.00 90.69 83 ILE A N 1
ATOM 630 C CA . ILE A 1 83 ? 0.318 -3.300 -12.897 1.00 90.69 83 ILE A CA 1
ATOM 631 C C . ILE A 1 83 ? 1.300 -2.625 -13.868 1.00 90.69 83 ILE A C 1
ATOM 633 O O . ILE A 1 83 ? 1.061 -2.590 -15.073 1.00 90.69 83 ILE A O 1
ATOM 637 N N . ILE A 1 84 ? 2.428 -2.106 -13.374 1.00 88.19 84 ILE A N 1
ATOM 638 C CA . ILE A 1 84 ? 3.441 -1.478 -14.231 1.00 88.19 84 ILE A CA 1
ATOM 639 C C . ILE A 1 84 ? 4.000 -2.495 -15.240 1.00 88.19 84 ILE A C 1
ATOM 641 O O . ILE A 1 84 ? 4.043 -2.176 -16.428 1.00 88.19 84 ILE A O 1
ATOM 645 N N . SER A 1 85 ? 4.353 -3.719 -14.826 1.00 86.75 85 SER A N 1
ATOM 646 C CA . SER A 1 85 ? 4.842 -4.746 -15.763 1.00 86.75 85 SER A CA 1
ATOM 647 C C . SER A 1 85 ? 3.825 -5.089 -16.848 1.00 86.75 85 SER A C 1
ATOM 649 O O . SER A 1 85 ? 4.193 -5.246 -18.017 1.00 86.75 85 SER A O 1
ATOM 651 N N . ASP A 1 86 ? 2.549 -5.166 -16.473 1.00 89.31 86 ASP A N 1
ATOM 652 C CA . ASP A 1 86 ? 1.482 -5.582 -17.376 1.00 89.31 86 ASP A CA 1
ATOM 653 C C . ASP A 1 86 ? 1.124 -4.485 -18.386 1.00 89.31 86 ASP A C 1
ATOM 655 O O . ASP A 1 86 ? 0.877 -4.789 -19.552 1.00 89.31 86 ASP A O 1
ATOM 659 N N . TYR A 1 87 ? 1.149 -3.208 -17.985 1.00 89.88 87 TYR A N 1
ATOM 660 C CA . TYR A 1 87 ? 0.609 -2.117 -18.806 1.00 89.88 87 TYR A CA 1
ATOM 661 C C . TYR A 1 87 ? 1.639 -1.105 -19.325 1.00 89.88 87 TYR A C 1
ATOM 663 O O . TYR A 1 87 ? 1.381 -0.464 -20.346 1.00 89.88 87 TYR A O 1
ATOM 671 N N . ALA A 1 88 ? 2.811 -0.937 -18.702 1.00 87.81 88 ALA A N 1
ATOM 672 C CA . ALA A 1 88 ? 3.746 0.132 -19.089 1.00 87.81 88 ALA A CA 1
ATOM 673 C C . ALA A 1 88 ? 4.201 0.019 -20.550 1.00 87.81 88 ALA A C 1
ATOM 675 O O . ALA A 1 88 ? 4.308 1.028 -21.251 1.00 87.81 88 ALA A O 1
ATOM 676 N N . HIS A 1 89 ? 4.401 -1.214 -21.023 1.00 83.81 89 HIS A N 1
ATOM 677 C CA . HIS A 1 89 ? 4.830 -1.493 -22.391 1.00 83.81 89 HIS A CA 1
ATOM 678 C C . HIS A 1 89 ? 3.751 -1.185 -23.446 1.00 83.81 89 HIS A C 1
ATOM 680 O O . HIS A 1 89 ? 4.084 -0.963 -24.614 1.00 83.81 89 HIS A O 1
ATOM 686 N N . TRP A 1 90 ? 2.471 -1.176 -23.049 1.00 86.94 90 TRP A N 1
ATOM 687 C CA . TRP A 1 90 ? 1.354 -0.794 -23.915 1.00 86.94 90 TRP A CA 1
ATOM 688 C C . TRP A 1 90 ? 1.306 0.723 -24.126 1.00 86.94 90 TRP A C 1
ATOM 690 O O . TRP A 1 90 ? 1.032 1.174 -25.235 1.00 86.94 90 TRP A O 1
ATOM 700 N N . ILE A 1 91 ? 1.648 1.502 -23.094 1.00 87.44 91 ILE A N 1
ATOM 701 C CA . ILE A 1 91 ? 1.720 2.968 -23.171 1.00 87.44 91 ILE A CA 1
ATOM 702 C C . ILE A 1 91 ? 2.960 3.395 -23.961 1.00 87.44 91 ILE A C 1
ATOM 704 O O . ILE A 1 91 ? 2.863 4.169 -24.912 1.00 87.44 91 ILE A O 1
ATOM 708 N N . THR A 1 92 ? 4.139 2.882 -23.593 1.00 84.06 92 THR A N 1
ATOM 709 C CA . THR A 1 92 ? 5.373 3.129 -24.342 1.00 84.06 92 THR A CA 1
ATOM 710 C C . THR A 1 92 ? 6.194 1.850 -24.458 1.00 84.06 92 THR A C 1
ATOM 712 O O . THR A 1 92 ? 6.439 1.148 -23.483 1.00 84.06 92 THR A O 1
ATOM 715 N N . LYS A 1 93 ? 6.711 1.554 -25.654 1.00 85.00 93 LYS A N 1
ATOM 716 C CA . LYS A 1 93 ? 7.597 0.391 -25.867 1.00 85.00 93 LYS A CA 1
ATOM 717 C C . LYS A 1 93 ? 9.004 0.589 -25.281 1.00 85.00 93 LYS A C 1
ATOM 719 O O . LYS A 1 93 ? 9.880 -0.257 -25.465 1.00 85.00 93 LYS A O 1
ATOM 724 N N . ALA A 1 94 ? 9.261 1.725 -24.638 1.00 83.06 94 ALA A N 1
ATOM 725 C CA . ALA A 1 94 ? 10.580 2.105 -24.180 1.00 83.06 94 ALA A CA 1
ATOM 726 C C . ALA A 1 94 ? 10.866 1.510 -22.795 1.00 83.06 94 ALA A C 1
ATOM 728 O O . ALA A 1 94 ? 10.194 1.824 -21.819 1.00 83.06 94 ALA A O 1
ATOM 729 N N . LYS A 1 95 ? 11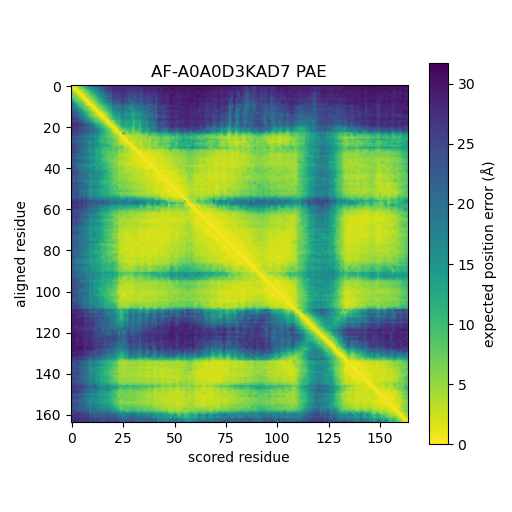.911 0.682 -22.683 1.00 78.00 95 LYS A N 1
ATOM 730 C CA . LYS A 1 95 ? 12.269 0.010 -21.417 1.00 78.00 95 LYS A CA 1
ATOM 731 C C . LYS A 1 95 ? 12.558 0.973 -20.261 1.00 78.00 95 LYS A C 1
ATOM 733 O O . LYS A 1 95 ? 12.305 0.632 -19.113 1.00 78.00 95 LYS A O 1
ATOM 738 N N . TRP A 1 96 ? 13.074 2.166 -20.557 1.00 79.19 96 TRP A N 1
ATOM 739 C CA . TRP A 1 96 ? 13.364 3.174 -19.534 1.00 79.19 96 TRP A CA 1
ATOM 740 C C . TRP A 1 96 ? 12.095 3.690 -18.844 1.00 79.19 96 TRP A C 1
ATOM 742 O O . TRP A 1 96 ? 12.167 4.109 -17.693 1.00 79.19 96 TRP A O 1
ATOM 752 N N . PHE A 1 97 ? 10.941 3.634 -19.518 1.00 86.25 97 PHE A N 1
ATOM 753 C CA . PHE A 1 97 ? 9.672 4.111 -18.978 1.00 86.25 97 PHE A CA 1
ATOM 754 C C . PHE A 1 97 ? 9.168 3.225 -17.833 1.00 86.25 97 PHE A C 1
ATOM 756 O O . PHE A 1 97 ? 8.760 3.746 -16.800 1.00 86.25 97 PHE A O 1
ATOM 763 N N . ASP A 1 98 ? 9.284 1.899 -17.965 1.00 83.62 98 ASP A N 1
ATOM 764 C CA . ASP A 1 98 ? 8.985 0.947 -16.884 1.00 83.62 98 ASP A CA 1
ATOM 765 C C . ASP A 1 98 ? 9.847 1.238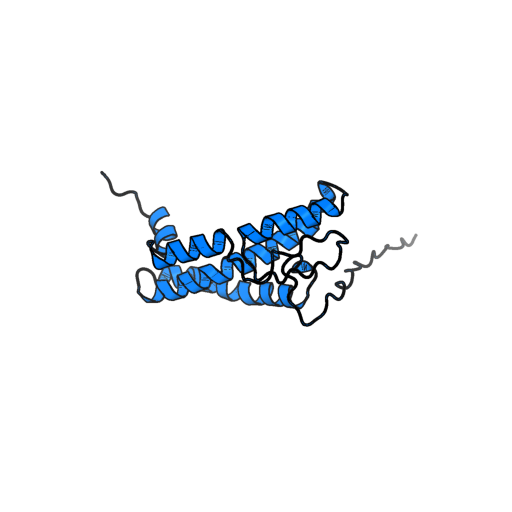 -15.645 1.00 83.62 98 ASP A C 1
ATOM 767 O O . ASP A 1 98 ? 9.328 1.438 -14.548 1.00 83.62 98 ASP A O 1
ATOM 771 N N . THR A 1 99 ? 11.163 1.383 -15.834 1.00 81.31 99 THR A N 1
ATOM 772 C CA . THR A 1 99 ? 12.077 1.717 -14.734 1.00 81.31 99 THR A CA 1
ATOM 773 C C . THR A 1 99 ? 11.746 3.074 -14.109 1.00 81.31 99 THR A C 1
ATOM 775 O O . THR A 1 99 ? 11.776 3.198 -12.888 1.00 81.31 99 THR A O 1
ATOM 778 N N . ALA A 1 100 ? 11.384 4.084 -14.905 1.00 83.62 100 ALA A N 1
ATOM 779 C CA . ALA A 1 100 ? 10.996 5.396 -14.393 1.00 83.62 100 ALA A CA 1
ATOM 780 C C . ALA A 1 100 ? 9.726 5.333 -13.525 1.00 83.62 100 ALA A C 1
ATOM 782 O O . ALA A 1 100 ? 9.710 5.902 -12.433 1.00 83.62 100 ALA A O 1
ATOM 783 N N . LEU A 1 101 ? 8.693 4.600 -13.959 1.00 86.25 101 LEU A N 1
ATOM 784 C CA . LEU A 1 101 ? 7.462 4.406 -13.182 1.00 86.25 101 LEU A CA 1
ATOM 785 C C . LEU A 1 101 ? 7.729 3.676 -11.860 1.00 86.25 101 LEU A C 1
ATOM 787 O O . LEU A 1 101 ? 7.218 4.077 -10.814 1.00 86.25 101 LEU A O 1
ATOM 791 N N . ARG A 1 102 ? 8.581 2.648 -11.882 1.00 84.69 102 ARG A N 1
ATOM 792 C CA . ARG A 1 102 ? 8.987 1.912 -10.675 1.00 84.69 102 ARG A CA 1
ATOM 793 C C . ARG A 1 102 ? 9.765 2.795 -9.707 1.00 84.69 102 ARG A C 1
ATOM 795 O O . ARG A 1 102 ? 9.484 2.798 -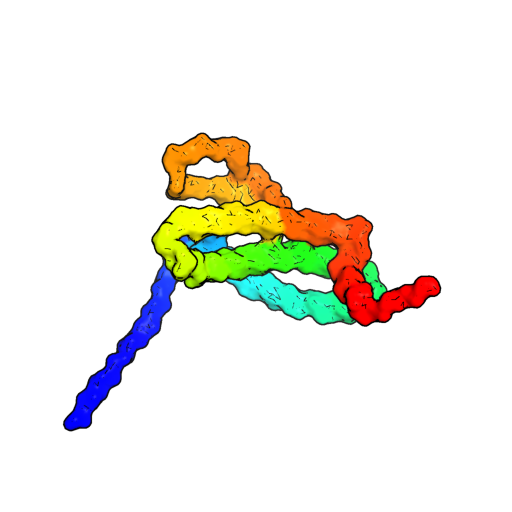8.512 1.00 84.69 102 ARG A O 1
ATOM 802 N N . MET A 1 103 ? 10.691 3.604 -10.220 1.00 79.94 103 MET A N 1
ATOM 803 C CA . MET A 1 103 ? 11.440 4.572 -9.415 1.00 79.94 103 MET A CA 1
ATOM 804 C C . MET A 1 103 ? 10.532 5.645 -8.806 1.00 79.94 103 MET A C 1
ATOM 806 O O . MET A 1 103 ? 10.767 6.055 -7.673 1.00 79.94 103 MET A O 1
ATOM 810 N N . ALA A 1 104 ? 9.483 6.070 -9.516 1.00 83.75 104 ALA A N 1
ATOM 811 C CA . ALA A 1 104 ? 8.487 7.002 -8.991 1.00 83.75 104 ALA A CA 1
ATOM 812 C C . ALA A 1 104 ? 7.597 6.371 -7.904 1.00 83.75 104 ALA A C 1
ATOM 814 O O . ALA A 1 104 ? 7.181 7.055 -6.971 1.00 83.75 104 ALA A O 1
ATOM 815 N N . LEU A 1 105 ? 7.334 5.063 -7.981 1.00 84.00 105 LEU A N 1
ATOM 816 C CA . LEU A 1 105 ? 6.507 4.339 -7.013 1.00 84.00 105 LEU A CA 1
ATOM 817 C C . LEU A 1 105 ? 7.192 4.154 -5.646 1.00 84.00 105 LEU A C 1
ATOM 819 O O . LEU A 1 105 ? 6.518 4.172 -4.611 1.00 84.00 105 LEU A O 1
ATOM 823 N N . VAL A 1 106 ? 8.519 3.994 -5.626 1.00 80.12 106 VAL A N 1
ATOM 824 C CA . VAL A 1 106 ? 9.323 3.806 -4.402 1.00 80.12 106 VAL A CA 1
ATOM 825 C C . VAL A 1 106 ? 9.081 4.896 -3.342 1.00 80.12 106 VAL A C 1
ATOM 827 O O . VAL A 1 106 ? 8.707 4.534 -2.224 1.00 80.12 106 VAL A O 1
ATOM 830 N N . PRO A 1 107 ? 9.227 6.207 -3.630 1.00 77.94 107 PRO A N 1
ATOM 831 C CA . PRO A 1 107 ? 9.001 7.253 -2.629 1.00 77.94 107 PRO A CA 1
ATOM 832 C C . PRO A 1 107 ? 7.538 7.361 -2.178 1.00 77.94 107 PRO A C 1
ATOM 834 O O . PRO A 1 107 ? 7.273 7.831 -1.072 1.00 77.94 107 PRO A O 1
ATOM 837 N N . VAL A 1 108 ? 6.579 6.913 -2.994 1.00 81.56 108 VAL A N 1
ATOM 838 C CA . VAL A 1 108 ? 5.154 6.931 -2.634 1.00 81.56 108 VAL A CA 1
ATOM 839 C C . VAL A 1 108 ? 4.856 5.847 -1.603 1.00 81.56 108 VAL A C 1
ATOM 841 O O . VAL A 1 108 ? 4.302 6.120 -0.543 1.00 81.56 108 VAL A O 1
ATOM 844 N N . THR A 1 109 ? 5.266 4.616 -1.893 1.00 74.94 109 THR A N 1
ATOM 845 C CA . THR A 1 109 ? 4.797 3.424 -1.168 1.00 74.94 109 THR A CA 1
ATOM 846 C C . THR A 1 109 ? 5.781 2.897 -0.129 1.00 74.94 109 THR A C 1
ATOM 848 O O . THR A 1 109 ? 5.354 2.247 0.821 1.00 74.94 109 THR A O 1
ATOM 851 N N . GLY A 1 110 ? 7.069 3.245 -0.218 1.00 64.12 110 GLY A N 1
ATOM 852 C CA . GLY A 1 110 ? 7.962 3.140 0.931 1.00 64.12 110 GLY A CA 1
ATOM 853 C C . GLY A 1 110 ? 8.434 1.747 1.288 1.00 64.12 110 GLY A C 1
ATOM 854 O O . GLY A 1 110 ? 8.464 1.398 2.466 1.00 64.12 110 GLY A O 1
ATOM 855 N N . THR A 1 111 ? 8.781 0.934 0.302 1.00 58.28 111 THR A N 1
ATOM 856 C CA . THR A 1 111 ? 9.421 -0.352 0.571 1.00 58.28 111 THR A CA 1
ATOM 857 C C . THR A 1 111 ? 10.929 -0.185 0.746 1.00 58.28 111 THR A C 1
ATOM 859 O O . THR A 1 111 ? 11.536 0.761 0.248 1.00 58.28 111 THR A O 1
ATOM 862 N N . LEU A 1 112 ? 11.532 -1.094 1.521 1.00 50.16 112 LEU A N 1
ATOM 863 C CA . LEU A 1 112 ? 12.939 -1.109 1.944 1.00 50.16 112 LEU A CA 1
ATOM 864 C C . LEU A 1 112 ? 13.914 -1.258 0.759 1.00 50.16 112 LEU A C 1
ATOM 866 O O . LEU A 1 112 ? 14.630 -2.251 0.657 1.00 50.16 112 LEU A O 1
ATOM 870 N N . THR A 1 113 ? 13.987 -0.299 -0.162 1.00 48.38 113 THR A N 1
ATOM 871 C CA . THR A 1 113 ? 14.866 -0.417 -1.324 1.00 48.38 113 THR A CA 1
ATOM 872 C C . THR A 1 113 ? 16.329 -0.381 -0.904 1.00 48.38 113 THR A C 1
ATOM 874 O O . THR A 1 113 ? 16.918 0.674 -0.671 1.00 48.38 113 THR A O 1
ATOM 877 N N . ARG A 1 114 ? 16.965 -1.552 -0.925 1.00 44.94 114 ARG A N 1
ATOM 878 C CA . ARG A 1 114 ? 18.374 -1.663 -1.285 1.00 44.94 114 ARG A CA 1
ATOM 879 C C . ARG A 1 114 ? 18.452 -1.551 -2.806 1.00 44.94 114 ARG A C 1
ATOM 881 O O . ARG A 1 114 ? 18.457 -2.567 -3.491 1.00 44.94 114 ARG A O 1
ATOM 888 N N . ALA A 1 115 ? 18.494 -0.336 -3.346 1.00 43.47 115 ALA A N 1
ATOM 889 C CA . ALA A 1 115 ? 18.837 -0.155 -4.752 1.00 43.47 115 ALA A CA 1
ATOM 890 C C . ALA A 1 115 ? 20.292 -0.608 -4.948 1.00 43.47 115 ALA A C 1
ATOM 892 O O . ALA A 1 115 ? 21.246 0.064 -4.557 1.00 43.47 115 ALA A O 1
ATOM 893 N N . ARG A 1 116 ? 20.475 -1.806 -5.499 1.00 43.69 116 ARG A N 1
ATOM 894 C CA . ARG A 1 116 ? 21.708 -2.157 -6.197 1.00 43.69 116 ARG A CA 1
ATOM 895 C C . ARG A 1 116 ? 21.454 -1.753 -7.648 1.00 43.69 116 ARG A C 1
ATOM 897 O O . ARG A 1 116 ? 20.571 -2.342 -8.264 1.00 43.69 116 ARG A O 1
ATOM 904 N N . PRO A 1 117 ? 22.156 -0.752 -8.196 1.00 41.66 117 PRO A N 1
ATOM 905 C CA . PRO A 1 117 ? 22.012 -0.428 -9.604 1.00 41.66 117 PRO A CA 1
ATOM 906 C C . PRO A 1 117 ? 22.634 -1.581 -10.393 1.00 41.66 117 PRO A C 1
ATOM 908 O O . PRO A 1 117 ? 23.853 -1.679 -10.499 1.00 41.66 117 PRO A O 1
ATOM 911 N N . GLN A 1 118 ? 21.810 -2.501 -10.892 1.00 46.72 118 GLN A N 1
ATOM 912 C CA . GLN A 1 118 ? 22.288 -3.623 -11.704 1.00 46.72 118 GLN A CA 1
ATOM 913 C C . GLN A 1 118 ? 22.390 -3.249 -13.198 1.00 46.72 118 GLN A C 1
ATOM 915 O O . GLN A 1 118 ? 22.908 -4.030 -13.990 1.00 46.72 118 GLN A O 1
ATOM 920 N N . TYR A 1 119 ? 21.982 -2.025 -13.576 1.00 44.22 119 TYR A N 1
ATOM 921 C CA . TYR A 1 119 ? 21.935 -1.562 -14.970 1.00 44.22 119 TYR A CA 1
ATOM 922 C C . TYR A 1 119 ? 22.179 -0.044 -15.118 1.00 44.22 119 TYR A C 1
ATOM 924 O O . TYR A 1 119 ? 21.381 0.651 -15.736 1.00 44.22 119 TYR A O 1
ATOM 932 N N . ALA A 1 120 ? 23.237 0.529 -14.539 1.00 38.81 120 ALA A N 1
ATOM 933 C CA . ALA A 1 120 ? 23.584 1.916 -14.865 1.00 38.81 120 ALA A CA 1
ATOM 934 C C . ALA A 1 120 ? 25.081 2.189 -14.730 1.00 38.81 120 ALA A C 1
ATOM 936 O O . ALA A 1 120 ? 25.628 2.244 -13.632 1.00 38.81 120 ALA A O 1
ATOM 937 N N . SER A 1 121 ? 25.714 2.495 -15.860 1.00 43.75 121 SER A N 1
ATOM 938 C CA . SER A 1 121 ? 27.012 3.176 -15.936 1.00 43.75 121 SER A CA 1
ATOM 939 C C . SER A 1 121 ? 26.946 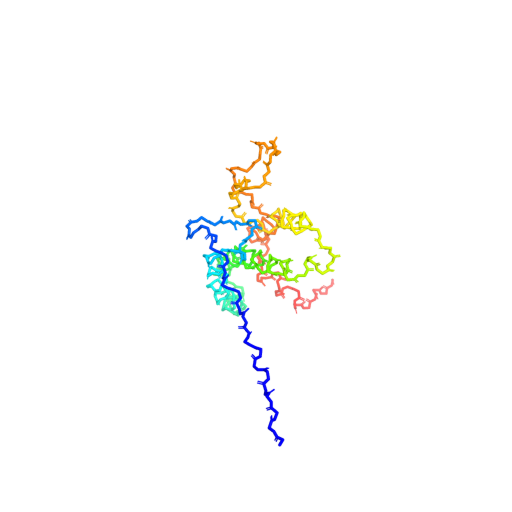4.643 -15.465 1.00 43.75 121 SER A C 1
ATOM 941 O O . SER A 1 121 ? 27.892 5.396 -15.670 1.00 43.75 121 SER A O 1
ATOM 943 N N . PHE A 1 122 ? 25.847 5.071 -14.834 1.00 36.97 122 PHE A N 1
ATOM 944 C CA . PHE A 1 122 ? 25.646 6.425 -14.325 1.00 36.97 122 PHE A CA 1
ATOM 945 C C . PHE A 1 122 ? 25.821 6.451 -12.805 1.00 36.97 122 PHE A C 1
ATOM 947 O O . PHE A 1 122 ? 24.995 5.953 -12.040 1.00 36.97 122 PHE A O 1
ATOM 954 N N . ARG A 1 123 ? 26.945 7.024 -12.367 1.00 45.56 123 ARG A N 1
ATOM 955 C CA . ARG A 1 123 ? 27.313 7.177 -10.957 1.00 45.56 123 ARG A CA 1
ATOM 956 C C . ARG A 1 123 ? 26.517 8.319 -10.313 1.00 45.56 123 ARG A C 1
ATOM 958 O O . ARG A 1 123 ? 26.998 9.442 -10.256 1.00 45.56 123 ARG A O 1
ATOM 965 N N . PHE A 1 124 ? 25.344 8.018 -9.761 1.00 33.69 124 PHE A N 1
ATOM 966 C CA . PHE A 1 124 ? 24.714 8.837 -8.716 1.00 33.69 124 PHE A CA 1
ATOM 967 C C . PHE A 1 124 ? 24.768 8.046 -7.401 1.00 33.69 124 PHE A C 1
ATOM 969 O O . PHE A 1 124 ? 23.819 7.387 -6.993 1.00 33.69 124 PHE A O 1
ATOM 976 N N . SER A 1 125 ? 25.960 7.998 -6.800 1.00 39.22 125 SER A N 1
ATOM 977 C CA . SER A 1 125 ? 26.312 7.035 -5.745 1.00 39.22 125 SER A CA 1
ATOM 978 C C . SER A 1 125 ? 26.053 7.529 -4.312 1.00 39.22 125 SER A C 1
ATOM 980 O O . SER A 1 125 ? 26.692 7.033 -3.385 1.00 39.22 125 SER A O 1
ATOM 982 N N . LEU A 1 126 ? 25.152 8.492 -4.098 1.00 36.88 126 LEU A N 1
ATOM 983 C CA . LEU A 1 126 ? 24.946 9.080 -2.766 1.00 36.88 126 LEU A CA 1
ATOM 984 C C . LEU A 1 126 ? 23.479 9.242 -2.359 1.00 36.88 126 LEU A C 1
ATOM 986 O O . LEU A 1 126 ? 23.107 10.190 -1.686 1.00 36.88 126 LEU A O 1
ATOM 990 N 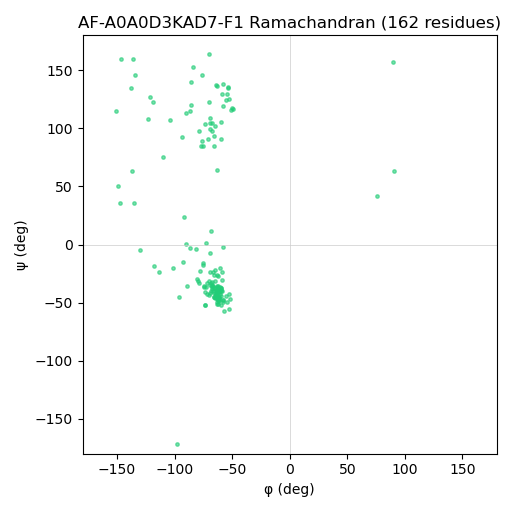N . ILE A 1 127 ? 22.630 8.310 -2.753 1.00 44.34 127 ILE A N 1
ATOM 991 C CA . ILE A 1 127 ? 21.354 8.047 -2.084 1.00 44.34 127 ILE A CA 1
ATOM 992 C C . ILE A 1 127 ? 21.290 6.517 -2.001 1.00 44.34 127 ILE A C 1
ATOM 994 O O . ILE A 1 127 ? 21.963 5.844 -2.773 1.00 44.34 127 ILE A O 1
ATOM 998 N N . VAL A 1 128 ? 20.492 5.932 -1.116 1.00 46.00 128 VAL A N 1
ATOM 999 C CA . VAL A 1 128 ? 20.239 4.478 -1.049 1.00 46.00 128 VAL A CA 1
ATOM 1000 C C . VAL A 1 128 ? 21.183 3.690 -0.133 1.00 46.00 128 VAL A C 1
ATOM 1002 O O . VAL A 1 128 ? 21.861 2.731 -0.513 1.00 46.00 128 VAL A O 1
ATOM 1005 N N . ARG A 1 129 ? 21.117 4.017 1.158 1.00 42.53 129 ARG A N 1
ATOM 1006 C CA . ARG A 1 129 ? 21.375 3.033 2.220 1.00 42.53 129 ARG A CA 1
ATOM 1007 C C . ARG A 1 129 ? 20.545 3.289 3.481 1.00 42.53 129 ARG A C 1
ATOM 1009 O O . ARG A 1 129 ? 21.022 3.066 4.586 1.00 42.53 129 ARG A O 1
ATOM 1016 N N . ALA A 1 130 ? 19.312 3.752 3.321 1.00 40.75 130 ALA A N 1
ATOM 1017 C CA . ALA A 1 130 ? 18.358 3.861 4.416 1.00 40.75 130 ALA A CA 1
ATOM 1018 C C . ALA A 1 130 ? 16.999 3.317 3.951 1.00 40.75 130 ALA A C 1
ATOM 1020 O O . ALA A 1 130 ? 16.675 3.484 2.771 1.00 40.75 130 ALA A O 1
ATOM 1021 N N . PRO A 1 131 ? 16.205 2.673 4.831 1.00 48.28 131 PRO A N 1
ATOM 1022 C CA . PRO A 1 131 ? 14.767 2.605 4.617 1.00 48.28 131 PRO A CA 1
ATOM 1023 C C . PRO A 1 131 ? 14.288 4.029 4.350 1.00 48.28 131 PRO A C 1
ATOM 1025 O O . PRO A 1 131 ? 14.442 4.891 5.211 1.00 48.28 131 PRO A O 1
ATOM 1028 N N . CYS A 1 132 ? 13.751 4.292 3.166 1.00 52.88 132 CYS A N 1
ATOM 1029 C CA . CYS A 1 132 ? 12.990 5.506 2.925 1.00 52.88 132 CYS A CA 1
ATOM 1030 C C . CYS A 1 132 ? 11.527 5.134 3.172 1.00 52.88 132 CYS A C 1
ATOM 1032 O O . CYS A 1 132 ? 10.897 4.595 2.260 1.00 52.88 132 CYS A O 1
ATOM 1034 N N . PRO A 1 133 ? 10.993 5.320 4.396 1.00 60.44 133 PRO A N 1
ATOM 1035 C CA . PRO A 1 133 ? 9.568 5.159 4.612 1.00 60.44 133 PRO A CA 1
ATOM 1036 C C . PRO A 1 133 ? 8.857 6.131 3.671 1.00 60.44 133 PRO A C 1
ATOM 1038 O O . PRO A 1 133 ? 9.106 7.336 3.674 1.00 60.44 133 PRO A O 1
ATOM 1041 N N . GLY A 1 134 ? 8.053 5.560 2.786 1.00 75.06 134 GLY A N 1
ATOM 1042 C CA . GLY A 1 134 ? 7.374 6.290 1.728 1.00 75.06 134 GLY A CA 1
ATOM 1043 C C . GLY A 1 134 ? 6.288 7.174 2.304 1.00 75.06 134 GLY A C 1
ATOM 1044 O O . GLY A 1 134 ? 5.854 6.992 3.446 1.00 75.06 134 GLY A O 1
ATOM 1045 N N . LEU A 1 135 ? 5.829 8.117 1.490 1.00 86.00 135 LEU A N 1
ATOM 1046 C CA . LEU A 1 135 ? 4.814 9.084 1.888 1.00 86.00 135 LEU A CA 1
ATOM 1047 C C . LEU A 1 135 ? 3.572 8.396 2.477 1.00 86.00 135 LEU A C 1
ATOM 1049 O O . LEU A 1 135 ? 3.068 8.823 3.512 1.00 86.00 135 LEU A O 1
ATOM 1053 N N . THR A 1 136 ? 3.117 7.296 1.868 1.00 87.25 136 THR A N 1
ATOM 1054 C CA . THR A 1 136 ? 1.960 6.535 2.352 1.00 87.25 136 THR A CA 1
ATOM 1055 C C . THR A 1 136 ? 2.225 5.909 3.719 1.00 87.25 136 THR A C 1
ATOM 1057 O O . THR A 1 136 ? 1.391 6.033 4.609 1.00 87.25 136 THR A O 1
ATOM 1060 N N . PHE A 1 137 ? 3.388 5.286 3.926 1.00 85.88 137 PHE A N 1
ATOM 1061 C CA . PHE A 1 137 ? 3.731 4.685 5.217 1.00 85.88 137 PHE A CA 1
ATOM 1062 C C . PHE A 1 137 ? 3.801 5.740 6.326 1.00 85.88 137 PHE A C 1
ATOM 1064 O O . PHE A 1 137 ? 3.201 5.567 7.383 1.00 85.88 137 PHE A O 1
ATOM 1071 N N . LEU A 1 138 ? 4.494 6.856 6.078 1.00 87.69 138 LEU A N 1
ATOM 1072 C CA . LEU A 1 138 ? 4.601 7.951 7.045 1.00 87.69 138 LEU A CA 1
ATOM 1073 C C . LEU A 1 138 ? 3.247 8.607 7.320 1.00 87.69 138 LEU A C 1
ATOM 1075 O O . LEU A 1 138 ? 2.953 8.933 8.467 1.00 87.69 138 LEU A O 1
ATOM 1079 N N . GLY A 1 139 ? 2.417 8.771 6.290 1.00 87.56 139 GLY A N 1
ATOM 1080 C CA . GLY A 1 139 ? 1.063 9.297 6.424 1.00 87.56 139 GLY A CA 1
ATOM 1081 C C . GLY A 1 139 ? 0.190 8.411 7.311 1.00 87.56 139 GLY A C 1
ATOM 1082 O O . GLY A 1 139 ? -0.424 8.913 8.249 1.00 87.56 139 GLY A O 1
ATOM 1083 N N . LEU A 1 140 ? 0.191 7.096 7.071 1.00 90.25 140 LEU A N 1
ATOM 1084 C CA . LEU A 1 140 ? -0.557 6.130 7.883 1.00 90.25 140 LEU A CA 1
ATOM 1085 C C . LEU A 1 140 ? -0.011 6.036 9.311 1.00 90.25 140 LEU A C 1
ATOM 1087 O O . LEU A 1 140 ? -0.783 6.006 10.265 1.00 90.25 140 LEU A O 1
ATOM 1091 N N . LEU A 1 141 ? 1.312 6.063 9.480 1.00 89.25 141 LEU A N 1
ATOM 1092 C CA . LEU A 1 141 ? 1.938 6.093 10.799 1.00 89.25 141 LEU A CA 1
ATOM 1093 C C . LEU A 1 141 ? 1.536 7.353 11.578 1.00 89.25 141 LEU A C 1
ATOM 1095 O O . LEU A 1 141 ? 1.162 7.264 12.744 1.00 89.25 141 LEU A O 1
ATOM 1099 N N . ASN A 1 142 ? 1.569 8.521 10.934 1.00 90.62 142 ASN A N 1
ATOM 1100 C CA . ASN A 1 142 ? 1.158 9.780 11.548 1.00 90.62 142 ASN A CA 1
ATOM 1101 C C . ASN A 1 142 ? -0.340 9.778 11.901 1.00 90.62 142 ASN A C 1
ATOM 1103 O O . ASN A 1 142 ? -0.704 10.200 12.997 1.00 90.62 142 ASN A O 1
ATOM 1107 N N . LEU A 1 143 ? -1.195 9.251 11.017 1.00 89.50 143 LEU A N 1
ATOM 1108 C CA . LEU A 1 143 ? -2.633 9.098 11.262 1.00 89.50 143 LEU A CA 1
ATOM 1109 C C . LEU A 1 143 ? -2.916 8.205 12.479 1.00 89.50 143 LEU A C 1
ATOM 1111 O O . LEU A 1 143 ? -3.809 8.511 13.262 1.00 89.50 143 LEU A O 1
ATOM 1115 N N . ASN A 1 144 ? -2.139 7.135 12.653 1.00 89.62 144 ASN A N 1
ATOM 1116 C CA . ASN A 1 144 ? -2.311 6.186 13.751 1.00 89.62 144 ASN A CA 1
ATOM 1117 C C . ASN A 1 144 ? -1.720 6.667 15.083 1.00 89.62 144 ASN A C 1
ATOM 1119 O O . ASN A 1 144 ? -2.231 6.299 16.135 1.00 89.62 144 ASN A O 1
ATOM 1123 N N . LEU A 1 145 ? -0.643 7.461 15.058 1.00 88.25 145 LEU A N 1
ATOM 1124 C CA . LEU A 1 145 ? 0.015 7.948 16.279 1.00 88.25 145 LEU A CA 1
ATOM 1125 C C . LEU A 1 145 ? -0.549 9.272 16.795 1.00 88.25 145 LEU A C 1
ATOM 1127 O O . LEU A 1 145 ? -0.556 9.501 18.001 1.00 88.25 145 LEU A O 1
ATOM 1131 N N . ARG A 1 146 ? -0.942 10.176 15.893 1.00 87.56 146 ARG A N 1
ATOM 1132 C CA . ARG A 1 146 ? -1.389 11.536 16.239 1.00 87.56 146 ARG A CA 1
ATOM 1133 C C . ARG A 1 146 ? -2.834 11.819 15.852 1.00 87.56 146 ARG A C 1
ATOM 1135 O O . ARG A 1 146 ? -3.400 12.799 16.324 1.00 87.56 146 ARG A O 1
ATOM 1142 N N . GLY A 1 147 ? -3.395 11.017 14.956 1.00 86.00 147 GLY A N 1
ATOM 1143 C CA . GLY A 1 147 ? -4.770 11.145 14.505 1.00 86.00 147 GLY A CA 1
ATOM 1144 C C . GLY A 1 147 ? -5.719 10.186 15.228 1.00 86.00 147 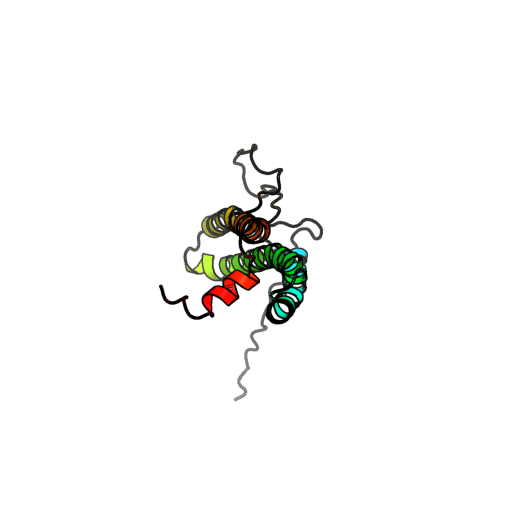GLY A C 1
ATOM 1145 O O . GLY A 1 147 ? -5.332 9.507 16.178 1.00 86.00 147 GLY A O 1
ATOM 1146 N N . PRO A 1 148 ? -6.971 10.104 14.754 1.00 84.50 148 PRO A N 1
ATOM 1147 C CA . PRO A 1 148 ? -7.976 9.191 15.296 1.00 84.50 148 PRO A CA 1
ATOM 1148 C C . PRO A 1 148 ? -7.694 7.705 15.001 1.00 84.50 148 PRO A C 1
ATOM 1150 O O . PRO A 1 148 ? -8.395 6.848 15.528 1.00 84.50 148 PRO A O 1
ATOM 1153 N N . GLY A 1 149 ? -6.687 7.382 14.180 1.00 87.31 149 GLY A N 1
ATOM 1154 C CA . GLY A 1 149 ? -6.434 6.026 13.685 1.00 87.31 149 GLY A CA 1
ATOM 1155 C C . GLY A 1 149 ? -7.163 5.720 12.379 1.00 87.31 149 GLY A C 1
ATOM 1156 O O . GLY A 1 149 ? -8.155 6.367 12.025 1.00 87.31 149 GLY A O 1
ATOM 1157 N N . LEU A 1 150 ? -6.647 4.746 11.628 1.00 88.56 150 LEU A N 1
ATOM 1158 C CA . LEU A 1 150 ? -7.216 4.299 10.355 1.00 88.56 150 LEU A CA 1
ATOM 1159 C C . LEU A 1 150 ? -8.688 3.900 10.490 1.00 88.56 150 LEU A C 1
ATOM 1161 O O . LEU A 1 150 ? -9.526 4.364 9.716 1.00 88.56 150 LEU A O 1
ATOM 1165 N N . THR A 1 151 ? -9.018 3.073 11.478 1.00 89.69 151 THR A N 1
ATOM 1166 C CA . THR A 1 151 ? -10.361 2.495 11.583 1.00 89.69 151 THR A CA 1
ATOM 1167 C C . THR A 1 151 ? -11.407 3.523 12.004 1.00 89.69 151 THR A C 1
ATOM 1169 O O . THR A 1 151 ? -12.488 3.572 11.413 1.00 89.69 151 THR A O 1
ATOM 1172 N N . GLU A 1 152 ? -11.102 4.395 12.969 1.00 87.50 152 GLU A N 1
ATOM 1173 C CA . GLU A 1 152 ? -12.018 5.490 13.319 1.00 87.50 152 GLU A CA 1
ATOM 1174 C C . GLU A 1 152 ? -12.124 6.521 12.197 1.00 87.50 152 GLU A C 1
ATOM 1176 O O . GLU A 1 152 ? -13.213 7.042 11.991 1.00 87.50 152 GLU A O 1
ATOM 1181 N N . SER A 1 153 ? -11.059 6.776 11.425 1.00 89.31 153 SER A N 1
ATOM 1182 C CA . SER A 1 153 ? -11.149 7.649 10.242 1.00 89.31 153 SER A CA 1
ATOM 1183 C C . SER A 1 153 ? -12.163 7.111 9.230 1.00 89.31 153 SER A C 1
ATOM 1185 O O . SER A 1 153 ? -13.000 7.860 8.727 1.00 89.31 153 SER A O 1
ATOM 1187 N N . VAL A 1 154 ? -12.133 5.799 8.968 1.00 89.25 154 VAL A N 1
ATOM 1188 C CA . VAL A 1 154 ? -13.096 5.139 8.073 1.00 89.25 154 VAL A CA 1
ATOM 1189 C C . VAL A 1 154 ? -14.509 5.185 8.658 1.00 89.25 154 VAL A C 1
ATOM 1191 O O . VAL A 1 154 ? -15.452 5.536 7.954 1.00 89.25 154 VAL A O 1
ATOM 1194 N N . LYS A 1 155 ? -14.681 4.894 9.953 1.00 87.94 155 LYS A N 1
ATOM 1195 C CA . LYS A 1 155 ? -16.006 4.945 10.590 1.00 87.94 155 LYS A CA 1
ATOM 1196 C C . LYS A 1 155 ? -16.571 6.356 10.683 1.00 87.94 155 LYS A C 1
ATOM 1198 O O . LYS A 1 155 ? -17.777 6.523 10.536 1.00 87.94 155 LYS A O 1
ATOM 1203 N N . ALA A 1 156 ? -15.734 7.360 10.919 1.00 87.25 156 ALA A N 1
ATOM 1204 C CA . ALA A 1 156 ? -16.144 8.756 10.964 1.00 87.25 156 ALA A CA 1
ATOM 1205 C C . ALA A 1 156 ? -16.740 9.200 9.624 1.00 87.25 156 ALA A C 1
ATOM 1207 O O . ALA A 1 156 ? -17.743 9.903 9.625 1.00 87.25 156 ALA A O 1
ATOM 1208 N N . LEU A 1 157 ? -16.197 8.711 8.501 1.00 88.62 157 LEU A N 1
ATOM 1209 C CA . LEU A 1 157 ? -16.752 8.959 7.169 1.00 88.62 157 LEU A CA 1
ATOM 1210 C C . LEU A 1 157 ? -18.166 8.374 6.987 1.00 88.62 157 LEU A C 1
ATOM 1212 O O . LEU A 1 157 ? -18.940 8.879 6.179 1.00 88.62 157 LEU A O 1
ATOM 1216 N N . TRP A 1 158 ? -18.511 7.318 7.730 1.00 89.94 158 TRP A N 1
ATOM 1217 C CA . TRP A 1 158 ? -19.833 6.683 7.686 1.00 89.94 158 TRP A CA 1
ATOM 1218 C C . TRP A 1 158 ? -20.827 7.220 8.719 1.00 89.94 158 TRP A C 1
ATOM 1220 O O . TRP A 1 158 ? -22.023 6.948 8.607 1.00 89.94 158 TRP A O 1
ATOM 1230 N N . ARG A 1 159 ? -20.375 7.961 9.736 1.00 88.25 159 ARG A N 1
ATOM 1231 C CA . ARG A 1 159 ? -21.276 8.596 10.708 1.00 88.25 159 ARG A CA 1
ATOM 1232 C C . ARG A 1 159 ? -21.913 9.834 10.071 1.00 88.25 159 ARG A C 1
ATOM 1234 O O . ARG A 1 159 ? -21.283 10.530 9.279 1.00 88.25 159 ARG A O 1
ATOM 1241 N N . LYS A 1 160 ? -23.171 10.123 10.427 1.00 87.25 160 LYS A N 1
ATOM 1242 C CA . LYS A 1 160 ? -23.822 11.375 10.012 1.00 87.25 160 LYS A CA 1
ATOM 1243 C C . LYS A 1 160 ? -22.974 12.555 10.527 1.00 87.25 160 LYS A C 1
ATOM 1245 O O . LYS A 1 160 ? -22.517 12.479 11.672 1.00 87.25 160 LYS A O 1
ATOM 1250 N N . PRO A 1 161 ? -22.763 13.619 9.728 1.00 80.88 161 PRO A N 1
ATOM 1251 C CA . PRO A 1 161 ? -22.128 14.834 10.226 1.00 80.88 161 PRO A CA 1
ATOM 1252 C C . PRO A 1 161 ? -22.876 15.321 11.469 1.00 80.88 161 PRO A C 1
ATOM 1254 O O . PRO A 1 161 ? -24.110 15.304 11.472 1.00 80.88 161 PRO A O 1
ATOM 1257 N N . ALA A 1 162 ? -22.151 15.715 12.518 1.00 76.56 162 ALA A N 1
ATOM 1258 C CA . ALA A 1 162 ? -22.781 16.368 13.659 1.00 76.56 162 ALA A CA 1
ATOM 1259 C C . ALA A 1 162 ? -23.489 17.634 13.152 1.00 76.56 162 ALA A C 1
ATOM 1261 O O . ALA A 1 162 ? -22.899 18.398 12.384 1.00 76.56 162 ALA A O 1
ATOM 1262 N N . GLU A 1 163 ? -24.765 17.800 13.505 1.00 74.62 163 GLU A N 1
ATOM 1263 C CA . GLU A 1 163 ? -25.497 19.026 13.180 1.00 74.62 163 GLU A CA 1
ATOM 1264 C C . GLU A 1 163 ? -24.811 20.202 13.907 1.00 74.62 163 GLU A C 1
ATOM 1266 O O . GLU A 1 163 ? -24.359 20.007 15.039 1.00 74.62 163 GLU A O 1
ATOM 1271 N N . PRO A 1 164 ? -24.625 21.352 13.230 1.00 68.38 164 PRO A N 1
ATOM 1272 C CA . PRO A 1 164 ? -23.865 22.487 13.754 1.00 68.38 164 PRO A CA 1
ATOM 1273 C C . PRO A 1 164 ? -24.503 23.134 14.987 1.00 68.38 164 PRO A C 1
ATOM 1275 O O . PRO A 1 164 ? -25.749 23.106 15.103 1.00 68.38 164 PRO A O 1
#

Nearest PDB structures (foldseek):
  8e9g-assembly1_J  TM=3.799E-01  e=9.070E+00  Mycolicibacterium smegmatis MC2 155